Protein AF-A0A6B2VBV1-F1 (afdb_monomer_lite)

Radius of gyration: 21.5 Å; chains: 1; bounding box: 61×55×39 Å

Structure (mmCIF, N/CA/C/O backbone):
data_AF-A0A6B2VBV1-F1
#
_entry.id   AF-A0A6B2VBV1-F1
#
loop_
_atom_site.group_PDB
_atom_site.id
_atom_site.type_symbol
_atom_site.label_atom_id
_atom_site.label_alt_id
_atom_site.label_comp_id
_atom_site.label_asym_id
_atom_site.label_entity_id
_atom_site.label_seq_id
_atom_site.pdbx_PDB_ins_code
_atom_site.Cartn_x
_atom_site.Cartn_y
_atom_site.Cartn_z
_atom_site.occupancy
_atom_site.B_iso_or_equiv
_atom_site.auth_seq_id
_atom_site.auth_comp_id
_atom_site.auth_asym_id
_atom_site.auth_atom_id
_atom_site.pdbx_PDB_model_num
ATOM 1 N N . MET A 1 1 ? 7.101 39.657 -2.052 1.00 45.97 1 MET A N 1
ATOM 2 C CA . MET A 1 1 ? 7.057 38.482 -2.952 1.00 45.97 1 MET A CA 1
ATOM 3 C C . MET A 1 1 ? 5.683 37.836 -2.803 1.00 45.97 1 MET A C 1
ATOM 5 O O . MET A 1 1 ? 5.406 37.316 -1.735 1.00 45.97 1 MET A O 1
ATOM 9 N N . ASN A 1 2 ? 4.802 37.929 -3.803 1.00 46.38 2 ASN A N 1
ATOM 10 C CA . ASN A 1 2 ? 3.468 37.314 -3.752 1.00 46.38 2 ASN A CA 1
ATOM 11 C C . ASN A 1 2 ? 3.576 35.814 -4.057 1.00 46.38 2 ASN A C 1
ATOM 13 O O . ASN A 1 2 ? 3.925 35.439 -5.175 1.00 46.38 2 ASN A O 1
ATOM 17 N N . HIS A 1 3 ? 3.292 34.961 -3.075 1.00 57.97 3 HIS A N 1
ATOM 18 C CA . HIS A 1 3 ? 3.274 33.506 -3.235 1.00 57.97 3 HIS A CA 1
ATOM 19 C C . HIS A 1 3 ? 1.938 33.079 -3.857 1.00 57.97 3 HIS A C 1
ATOM 21 O O . HIS A 1 3 ? 1.064 32.535 -3.191 1.00 57.97 3 HIS A O 1
ATOM 27 N N . ASN A 1 4 ? 1.753 33.371 -5.145 1.00 50.94 4 ASN A N 1
ATOM 28 C CA . ASN A 1 4 ? 0.653 32.812 -5.924 1.00 50.94 4 ASN A CA 1
ATOM 29 C C . ASN A 1 4 ? 0.976 31.343 -6.209 1.00 50.94 4 ASN A C 1
ATOM 31 O O . ASN A 1 4 ? 1.492 31.021 -7.274 1.00 50.94 4 ASN A O 1
ATOM 35 N N . THR A 1 5 ? 0.736 30.450 -5.249 1.00 59.72 5 THR A N 1
ATOM 36 C CA . THR A 1 5 ? 0.638 29.021 -5.549 1.00 59.72 5 THR A CA 1
ATOM 37 C C . THR A 1 5 ? -0.630 28.853 -6.379 1.00 59.72 5 THR A C 1
ATOM 39 O O . THR A 1 5 ? -1.715 29.048 -5.828 1.00 59.72 5 THR A O 1
ATOM 42 N N . PRO A 1 6 ? -0.559 28.543 -7.688 1.00 50.03 6 PRO A N 1
ATOM 43 C CA . PRO A 1 6 ? -1.769 28.256 -8.430 1.00 50.03 6 PRO A CA 1
ATOM 44 C C . PRO A 1 6 ? -2.354 26.973 -7.842 1.00 50.03 6 PRO A C 1
ATOM 46 O O . PRO A 1 6 ? -1.853 25.873 -8.074 1.00 50.03 6 PRO A O 1
ATOM 49 N N . LEU A 1 7 ? -3.415 27.116 -7.049 1.00 56.72 7 LEU A N 1
ATOM 50 C CA . LEU A 1 7 ? -4.315 26.029 -6.692 1.00 56.72 7 LEU A CA 1
ATOM 51 C C . LEU A 1 7 ? -5.121 25.679 -7.946 1.00 56.72 7 LEU A C 1
ATOM 53 O O . LEU A 1 7 ? -6.330 25.879 -7.997 1.00 56.72 7 LEU A O 1
ATOM 57 N N . SER A 1 8 ? -4.447 25.207 -8.996 1.00 58.84 8 SER A N 1
ATOM 58 C CA . SER A 1 8 ? -5.138 24.555 -10.098 1.00 58.84 8 SER A CA 1
ATOM 59 C C . SER A 1 8 ? -5.852 23.352 -9.482 1.00 58.84 8 SER A C 1
ATOM 61 O O . SER A 1 8 ? -5.167 22.499 -8.903 1.00 58.84 8 SER A O 1
ATOM 63 N N . PRO A 1 9 ? -7.195 23.286 -9.525 1.00 61.97 9 PRO A N 1
ATOM 64 C CA . PRO A 1 9 ? -7.931 22.187 -8.928 1.00 61.97 9 PRO A CA 1
ATOM 65 C C . PRO A 1 9 ? -7.486 20.913 -9.635 1.00 61.97 9 PRO A C 1
ATOM 67 O O . PRO A 1 9 ? -7.787 20.695 -10.809 1.00 61.97 9 PRO A O 1
ATOM 70 N N . ARG A 1 10 ? -6.691 20.095 -8.938 1.00 64.62 10 ARG A N 1
ATOM 71 C CA . ARG A 1 10 ? -6.306 18.790 -9.460 1.00 64.62 10 ARG A CA 1
ATOM 72 C C . ARG A 1 10 ? -7.599 18.013 -9.694 1.00 64.62 10 ARG A C 1
ATOM 74 O O . ARG A 1 10 ? -8.428 17.955 -8.782 1.00 64.62 10 ARG A O 1
ATOM 81 N N . PRO A 1 11 ? -7.804 17.450 -10.891 1.00 71.12 11 PRO A N 1
ATOM 82 C CA . PRO A 1 11 ? -9.012 16.697 -11.160 1.00 71.12 11 PRO A CA 1
ATOM 83 C C . PRO A 1 11 ? -9.105 15.530 -10.170 1.00 71.12 11 PRO A C 1
ATOM 85 O O . PRO A 1 11 ? -8.124 14.826 -9.923 1.00 71.12 11 PRO A O 1
ATOM 88 N N . LEU A 1 12 ? -10.299 15.319 -9.609 1.00 68.81 12 LEU A N 1
ATOM 89 C CA . LEU A 1 12 ? -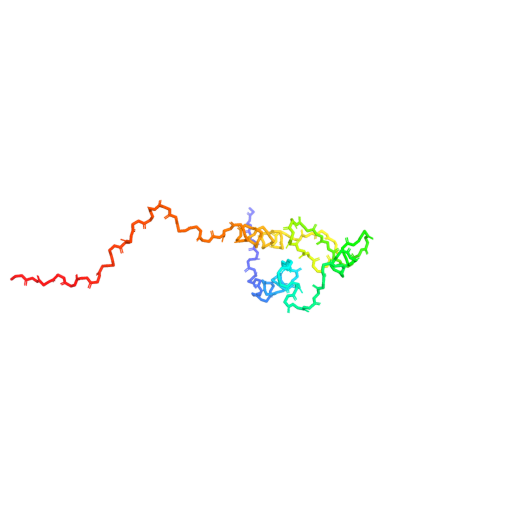10.564 14.262 -8.622 1.00 68.81 12 LEU A CA 1
ATOM 90 C C . LEU A 1 12 ? -10.305 12.849 -9.175 1.00 68.81 12 LEU A C 1
ATOM 92 O O . LEU A 1 12 ? -10.218 11.893 -8.408 1.00 68.81 12 LEU A O 1
ATOM 96 N N . SER A 1 13 ? -10.140 12.710 -10.495 1.00 71.12 13 SER A N 1
ATOM 97 C CA . SER A 1 13 ? -9.686 11.479 -11.145 1.00 71.12 13 SER A CA 1
ATOM 98 C C . SER A 1 13 ?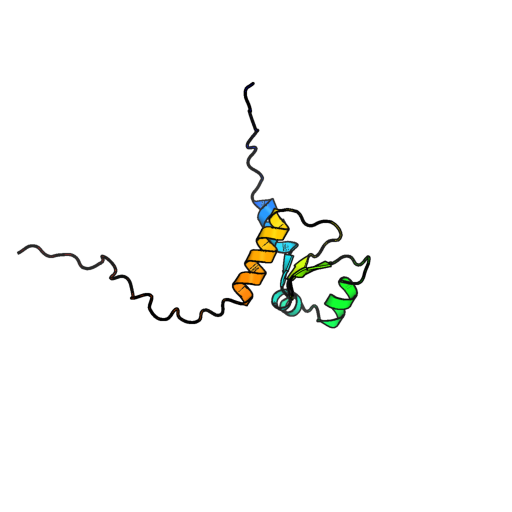 -8.368 10.963 -10.568 1.00 71.12 13 SER A C 1
ATOM 100 O O . SER A 1 13 ? -8.211 9.752 -10.455 1.00 71.12 13 SER A O 1
ATOM 102 N N . HIS A 1 14 ? -7.478 11.857 -10.120 1.00 71.62 14 HIS A N 1
ATOM 103 C CA . HIS A 1 14 ? -6.214 11.476 -9.494 1.00 71.62 14 HIS A CA 1
ATOM 104 C C . HIS A 1 14 ? -6.434 10.619 -8.234 1.00 71.62 14 HIS A C 1
ATOM 106 O O . HIS A 1 14 ? -5.788 9.588 -8.084 1.00 71.62 14 HIS A O 1
ATOM 112 N N . LEU A 1 15 ? -7.429 10.956 -7.400 1.00 71.56 15 LEU A N 1
ATOM 113 C CA . LEU A 1 15 ? -7.784 10.158 -6.216 1.00 71.56 15 LEU A CA 1
ATOM 114 C C . LEU A 1 15 ? -8.259 8.755 -6.618 1.00 71.56 15 LEU A C 1
ATOM 116 O O . LEU A 1 15 ? -7.886 7.754 -6.009 1.00 71.56 15 LEU A O 1
ATOM 120 N N . ALA A 1 16 ? -9.065 8.663 -7.681 1.00 72.31 16 ALA A N 1
ATOM 121 C CA . ALA A 1 16 ? -9.554 7.384 -8.187 1.00 72.31 16 ALA A CA 1
ATOM 122 C C . ALA A 1 16 ? -8.430 6.523 -8.784 1.00 72.31 16 ALA A C 1
ATOM 124 O O . ALA A 1 16 ? -8.500 5.297 -8.707 1.00 72.31 16 ALA A O 1
ATOM 125 N N . GLU A 1 17 ? -7.412 7.135 -9.388 1.00 75.88 17 GLU A N 1
ATOM 126 C CA . GLU A 1 17 ? -6.213 6.433 -9.846 1.00 75.88 17 GLU A CA 1
ATOM 127 C C . GLU A 1 17 ? -5.376 5.938 -8.667 1.00 75.88 17 GLU A C 1
ATOM 129 O O . GLU A 1 17 ? -4.983 4.773 -8.664 1.00 75.88 17 GLU A O 1
ATOM 134 N N . THR A 1 18 ? -5.180 6.763 -7.636 1.00 74.50 18 THR A N 1
ATOM 135 C CA . THR A 1 18 ? -4.500 6.365 -6.395 1.00 74.50 18 THR A CA 1
ATOM 136 C C . THR A 1 18 ? -5.186 5.159 -5.757 1.00 74.50 18 THR A C 1
ATOM 138 O O . THR A 1 18 ? -4.533 4.164 -5.450 1.00 74.50 18 THR A O 1
ATOM 141 N N . HIS A 1 19 ? -6.518 5.180 -5.653 1.00 73.75 19 HIS A N 1
ATOM 142 C CA . HIS A 1 19 ? -7.297 4.064 -5.102 1.00 73.75 19 HIS A CA 1
ATOM 143 C C . HIS A 1 19 ? -7.179 2.777 -5.937 1.00 73.75 19 HIS A C 1
ATOM 145 O O . HIS A 1 19 ? -7.340 1.684 -5.406 1.00 73.75 19 HIS A O 1
ATOM 151 N N . ARG A 1 20 ? -6.904 2.881 -7.244 1.00 79.19 20 ARG A N 1
ATOM 152 C CA . ARG A 1 20 ? -6.673 1.713 -8.115 1.00 79.19 20 ARG A CA 1
ATOM 153 C C . ARG A 1 20 ? -5.245 1.180 -8.024 1.00 79.19 20 ARG A C 1
ATOM 155 O O . ARG A 1 20 ? -5.015 0.025 -8.370 1.00 79.19 20 ARG A O 1
ATOM 162 N N . ARG A 1 21 ? -4.290 2.012 -7.602 1.00 87.75 21 ARG A N 1
ATOM 163 C CA . ARG A 1 21 ? -2.862 1.671 -7.522 1.00 87.75 21 ARG A CA 1
ATOM 164 C C . ARG A 1 21 ? -2.459 1.078 -6.180 1.00 87.75 21 ARG A C 1
ATOM 166 O O . ARG A 1 21 ? -1.426 0.417 -6.124 1.00 87.75 21 ARG A O 1
ATOM 173 N N . VAL A 1 22 ? -3.251 1.272 -5.128 1.00 92.25 22 VAL A N 1
ATOM 174 C CA . VAL A 1 22 ? -3.022 0.649 -3.822 1.00 92.25 22 VAL A CA 1
ATOM 175 C C . VAL A 1 22 ? -4.128 -0.365 -3.536 1.00 92.25 22 VAL A C 1
ATOM 177 O O . VAL A 1 22 ? -5.299 -0.004 -3.524 1.00 92.25 22 VAL A O 1
ATOM 180 N N . LEU A 1 23 ? -3.775 -1.622 -3.258 1.00 92.31 23 LEU A N 1
ATOM 181 C CA . LEU A 1 23 ? -4.739 -2.674 -2.915 1.00 92.31 23 LEU A CA 1
ATOM 182 C C . LEU A 1 23 ? -4.316 -3.461 -1.674 1.00 92.31 23 LEU A C 1
ATOM 184 O O . LEU A 1 23 ? -3.135 -3.692 -1.417 1.00 92.31 23 LEU A O 1
ATOM 188 N N . THR A 1 24 ? -5.301 -3.932 -0.916 1.00 92.56 24 THR A N 1
ATOM 189 C CA . THR A 1 24 ? -5.099 -4.866 0.199 1.00 92.56 24 THR A CA 1
ATOM 190 C C . THR A 1 24 ? -5.021 -6.318 -0.278 1.00 92.56 24 THR A C 1
ATOM 192 O O . THR A 1 24 ? -5.539 -6.669 -1.338 1.00 92.56 24 THR A O 1
ATOM 195 N N . THR A 1 25 ? -4.468 -7.218 0.544 1.00 91.75 25 THR A N 1
ATOM 196 C CA . THR A 1 25 ? -4.510 -8.673 0.283 1.00 91.75 25 THR A CA 1
ATOM 197 C C . THR A 1 25 ? -5.937 -9.190 0.069 1.00 91.75 25 THR A C 1
ATOM 199 O O . THR A 1 25 ? -6.143 -10.130 -0.694 1.00 91.75 25 THR A O 1
ATOM 202 N N . ALA A 1 26 ? -6.927 -8.629 0.771 1.00 89.75 26 ALA A N 1
ATOM 203 C CA . ALA A 1 26 ? -8.324 -9.037 0.634 1.00 89.75 26 ALA A CA 1
ATOM 204 C C . ALA A 1 26 ? -8.891 -8.627 -0.731 1.00 89.75 26 ALA A C 1
ATOM 206 O O . ALA A 1 26 ? -9.511 -9.448 -1.400 1.00 89.75 26 ALA A O 1
ATOM 207 N N . GLN A 1 27 ? -8.610 -7.397 -1.171 1.00 91.06 27 GLN A N 1
ATOM 208 C CA . GLN A 1 27 ? -8.996 -6.925 -2.502 1.00 91.06 27 GLN A CA 1
ATOM 209 C C . GLN A 1 27 ? -8.289 -7.717 -3.603 1.00 91.06 27 GLN A C 1
ATOM 211 O O . GLN A 1 27 ? -8.947 -8.174 -4.528 1.00 91.06 27 GLN A O 1
ATOM 216 N N . LEU A 1 28 ? -6.980 -7.961 -3.481 1.00 92.38 28 LEU A N 1
ATOM 217 C CA . LEU A 1 28 ? -6.235 -8.790 -4.437 1.00 92.38 28 LEU A CA 1
ATOM 218 C C . LEU A 1 28 ? -6.850 -10.188 -4.577 1.00 92.38 28 LEU A C 1
ATOM 220 O O . LEU A 1 28 ? -7.093 -10.637 -5.694 1.00 92.38 28 LEU A O 1
ATOM 224 N N . ARG A 1 29 ? -7.202 -10.831 -3.456 1.00 91.12 29 ARG A N 1
ATOM 225 C CA . ARG A 1 29 ? -7.900 -12.124 -3.470 1.00 91.12 29 ARG A CA 1
ATOM 226 C C . ARG A 1 29 ? -9.292 -12.046 -4.096 1.00 91.12 29 ARG A C 1
ATOM 228 O O . ARG A 1 29 ? -9.656 -12.948 -4.839 1.00 91.12 29 ARG A O 1
ATOM 235 N N . ALA A 1 30 ? -10.049 -10.980 -3.839 1.00 90.75 30 ALA A N 1
ATOM 236 C CA . ALA A 1 30 ? -11.346 -10.755 -4.482 1.00 90.75 30 ALA A CA 1
ATOM 237 C C . ALA A 1 30 ? -11.216 -10.549 -6.004 1.00 90.75 30 ALA A C 1
ATOM 239 O O . ALA A 1 30 ? -12.107 -10.933 -6.754 1.00 90.75 30 ALA A O 1
ATOM 240 N N . HIS A 1 31 ? -10.083 -10.011 -6.462 1.00 90.06 31 HIS A N 1
ATOM 241 C CA . HIS A 1 31 ? -9.713 -9.924 -7.876 1.00 90.06 31 HIS A CA 1
ATOM 242 C C . HIS A 1 31 ? -9.113 -11.225 -8.443 1.00 90.06 31 HIS A C 1
ATOM 244 O O . HIS A 1 31 ? -8.669 -11.236 -9.588 1.00 90.06 31 HIS A O 1
ATOM 250 N N . GLY A 1 32 ? -9.092 -12.317 -7.671 1.00 92.06 32 GLY A N 1
ATOM 251 C CA . GLY A 1 32 ? -8.574 -13.617 -8.102 1.00 92.06 32 GLY A CA 1
ATOM 252 C C . GLY A 1 32 ? -7.052 -13.753 -8.043 1.00 92.06 32 GLY A C 1
ATOM 253 O O . GLY A 1 32 ? -6.530 -14.781 -8.457 1.00 92.06 32 GLY A O 1
ATOM 254 N N . VAL A 1 33 ? -6.334 -12.760 -7.511 1.00 92.06 33 VAL A N 1
ATOM 255 C CA . VAL A 1 33 ? -4.876 -12.818 -7.364 1.00 92.06 33 VAL A CA 1
ATOM 256 C C . VAL A 1 33 ? -4.533 -13.595 -6.097 1.00 92.06 33 VAL A C 1
ATOM 258 O O . VAL A 1 33 ? -4.871 -13.192 -4.977 1.00 92.06 33 VAL A O 1
ATOM 261 N N . SER A 1 34 ? -3.850 -14.724 -6.265 1.00 91.81 34 SER A N 1
ATOM 262 C CA . SER A 1 34 ? -3.421 -15.561 -5.148 1.00 91.81 34 SER A CA 1
ATOM 263 C C . SER A 1 34 ? -2.277 -14.924 -4.346 1.00 91.81 34 SER A C 1
ATOM 265 O O . SER A 1 34 ? -1.581 -14.005 -4.791 1.00 91.81 34 SER A O 1
ATOM 267 N N . ALA A 1 35 ? -2.044 -15.432 -3.132 1.00 87.88 35 ALA A N 1
ATOM 268 C CA . ALA A 1 35 ? -0.905 -15.001 -2.319 1.00 87.88 35 ALA A CA 1
ATOM 269 C C . ALA A 1 35 ? 0.435 -15.305 -3.011 1.00 87.88 35 ALA A C 1
ATOM 271 O O . ALA A 1 35 ? 1.329 -14.465 -2.989 1.00 87.88 35 ALA A O 1
ATOM 272 N N . ALA A 1 36 ? 0.544 -16.458 -3.682 1.00 90.50 36 ALA A N 1
ATOM 273 C CA . ALA A 1 36 ? 1.737 -16.841 -4.433 1.00 90.50 36 ALA A CA 1
ATOM 274 C C . ALA A 1 36 ? 2.011 -15.878 -5.599 1.00 90.50 36 ALA A C 1
ATOM 276 O O . ALA A 1 36 ? 3.133 -15.397 -5.741 1.00 90.50 36 ALA A O 1
ATOM 277 N N . GLU A 1 37 ? 0.984 -15.520 -6.378 1.00 91.44 37 GLU A N 1
ATOM 278 C CA . GLU A 1 37 ? 1.111 -14.526 -7.453 1.00 91.44 37 GLU A CA 1
ATOM 279 C C . GLU A 1 37 ? 1.459 -13.136 -6.925 1.00 91.44 37 GLU A C 1
ATOM 281 O O . GLU A 1 37 ? 2.237 -12.414 -7.545 1.00 91.44 37 GLU A O 1
ATOM 286 N N . THR A 1 38 ? 0.908 -12.759 -5.771 1.00 90.88 38 THR A N 1
ATOM 287 C CA . THR A 1 38 ? 1.251 -11.490 -5.121 1.00 90.88 38 THR A CA 1
ATOM 288 C C . THR A 1 38 ? 2.733 -11.476 -4.743 1.00 90.88 38 THR A C 1
ATOM 290 O O . THR A 1 38 ? 3.438 -10.527 -5.072 1.00 90.88 38 THR A O 1
ATOM 293 N N . THR A 1 39 ? 3.235 -12.543 -4.112 1.00 89.19 39 THR A N 1
ATOM 294 C CA . THR A 1 39 ? 4.655 -12.677 -3.759 1.00 89.19 39 THR A CA 1
ATOM 295 C C . THR A 1 39 ? 5.555 -12.679 -4.993 1.00 89.19 39 THR A C 1
ATOM 297 O O . THR A 1 39 ? 6.590 -12.021 -4.971 1.00 89.19 39 THR A O 1
ATOM 300 N N . GLU A 1 40 ? 5.163 -13.361 -6.071 1.00 90.81 40 GLU A N 1
ATOM 301 C CA . GLU A 1 40 ? 5.895 -13.369 -7.344 1.00 90.81 40 GLU A CA 1
ATOM 302 C C . GLU A 1 40 ? 6.000 -11.958 -7.939 1.00 90.81 40 GLU A C 1
ATOM 304 O O . GLU A 1 40 ? 7.090 -11.496 -8.271 1.00 90.81 40 GLU A O 1
ATOM 309 N N . ARG A 1 41 ? 4.880 -11.228 -8.000 1.00 89.19 41 ARG A N 1
ATOM 310 C CA . ARG A 1 4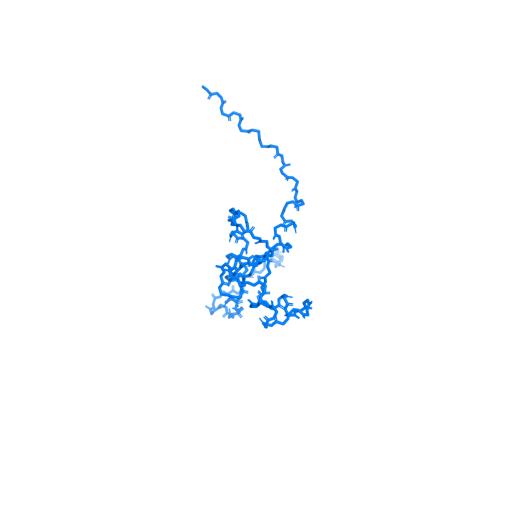1 ? 4.835 -9.855 -8.529 1.00 89.19 41 ARG A CA 1
ATOM 311 C C . ARG A 1 41 ? 5.573 -8.844 -7.651 1.00 89.19 41 ARG A C 1
ATOM 313 O O . ARG A 1 41 ? 6.020 -7.826 -8.173 1.00 89.19 41 ARG A O 1
ATOM 320 N N . CYS A 1 42 ? 5.704 -9.120 -6.352 1.00 90.50 42 CYS A N 1
ATOM 321 C CA . CYS A 1 42 ? 6.426 -8.290 -5.385 1.00 90.50 42 CYS A CA 1
ATOM 322 C C . CYS A 1 42 ? 7.919 -8.623 -5.239 1.00 90.50 42 CYS A C 1
ATOM 324 O O . CYS A 1 42 ? 8.579 -8.046 -4.372 1.00 90.50 42 CYS A O 1
ATOM 326 N N . ARG A 1 43 ? 8.468 -9.546 -6.040 1.00 86.06 43 ARG A N 1
ATOM 327 C CA . ARG A 1 43 ? 9.911 -9.837 -6.032 1.00 86.06 43 ARG A CA 1
ATOM 328 C C . ARG A 1 43 ? 10.737 -8.593 -6.371 1.00 86.06 43 ARG A C 1
ATOM 330 O O . ARG A 1 43 ? 10.240 -7.643 -6.968 1.00 86.06 43 ARG A O 1
ATOM 337 N N . ALA A 1 44 ? 12.017 -8.602 -5.998 1.00 77.00 44 ALA A N 1
ATOM 338 C CA . ALA A 1 44 ? 12.935 -7.509 -6.314 1.00 77.00 44 ALA A CA 1
ATOM 339 C C . ALA A 1 44 ? 12.971 -7.250 -7.833 1.00 77.00 44 ALA A C 1
ATOM 341 O O . ALA A 1 44 ? 13.232 -8.164 -8.612 1.00 77.00 44 ALA A O 1
ATOM 342 N N . GLY A 1 45 ? 12.679 -6.012 -8.246 1.00 77.44 45 GLY A N 1
ATOM 343 C CA . GLY A 1 45 ? 12.544 -5.634 -9.661 1.00 77.44 45 GLY A CA 1
ATOM 344 C C . GLY A 1 45 ? 11.187 -5.974 -10.294 1.00 77.44 45 GLY A C 1
ATOM 345 O O . GLY A 1 45 ? 10.989 -5.728 -11.482 1.00 77.44 45 GLY A O 1
ATOM 346 N N . GLY A 1 46 ? 10.254 -6.524 -9.517 1.00 85.00 46 GLY A N 1
ATOM 347 C CA . GLY A 1 46 ? 8.892 -6.810 -9.935 1.00 85.00 46 GLY A CA 1
ATOM 348 C C . GLY A 1 46 ? 8.053 -5.544 -10.136 1.00 85.00 46 GLY A C 1
ATOM 349 O O . GLY A 1 46 ? 8.404 -4.459 -9.662 1.00 85.00 46 GLY A O 1
ATOM 350 N N . PRO A 1 47 ? 6.920 -5.663 -10.846 1.00 90.12 47 PRO A N 1
ATOM 351 C CA . PRO A 1 47 ? 6.056 -4.526 -11.135 1.00 90.12 47 PRO A CA 1
ATOM 352 C C . PRO A 1 47 ? 5.337 -3.997 -9.893 1.00 90.12 47 PRO A C 1
ATOM 354 O O . PRO A 1 47 ? 4.795 -2.897 -9.950 1.00 90.12 47 PRO A O 1
ATOM 357 N N . TRP A 1 48 ? 5.266 -4.772 -8.807 1.00 93.75 48 TRP A N 1
ATOM 358 C CA . TRP A 1 48 ? 4.544 -4.418 -7.588 1.00 93.75 48 TRP A CA 1
ATOM 359 C C . TRP A 1 48 ? 5.494 -4.359 -6.400 1.00 93.75 48 TRP A C 1
ATOM 361 O O . TRP A 1 48 ? 6.526 -5.022 -6.373 1.00 93.75 48 TRP A O 1
ATOM 371 N N . GLN A 1 49 ? 5.106 -3.618 -5.368 1.00 91.94 49 GLN A N 1
ATOM 372 C CA . GLN A 1 49 ? 5.862 -3.549 -4.122 1.00 91.94 49 GLN A CA 1
ATOM 373 C C . GLN A 1 49 ? 4.937 -3.640 -2.912 1.00 91.94 49 GLN A C 1
ATOM 375 O O . GLN A 1 49 ? 3.831 -3.095 -2.899 1.00 91.94 49 GLN A O 1
ATOM 380 N N . GLN A 1 50 ? 5.397 -4.331 -1.873 1.00 92.69 50 GLN A N 1
ATOM 381 C CA . GLN A 1 50 ? 4.704 -4.363 -0.595 1.00 92.69 50 GLN A CA 1
ATOM 382 C C . GLN A 1 50 ? 5.096 -3.129 0.223 1.00 92.69 50 GLN A C 1
ATOM 384 O O . GLN A 1 50 ? 6.257 -2.979 0.594 1.00 92.69 50 GLN A O 1
ATOM 389 N N . TYR A 1 51 ? 4.130 -2.252 0.507 1.00 91.25 51 TYR A N 1
ATOM 390 C CA . TYR A 1 51 ? 4.378 -1.017 1.260 1.00 91.25 51 TYR A CA 1
ATOM 391 C C . TYR A 1 51 ? 4.141 -1.193 2.764 1.00 91.25 51 TYR A C 1
ATOM 393 O O . TYR A 1 51 ? 4.936 -0.741 3.581 1.00 91.25 51 TYR A O 1
ATOM 401 N N . LEU A 1 52 ? 3.059 -1.886 3.132 1.00 92.00 52 LEU A N 1
ATOM 402 C CA . LEU A 1 52 ? 2.726 -2.245 4.514 1.00 92.00 52 LEU A CA 1
ATOM 403 C C . LEU A 1 52 ? 2.307 -3.722 4.575 1.00 92.00 52 LEU A C 1
ATOM 405 O O . LEU A 1 52 ? 2.013 -4.332 3.540 1.00 92.00 52 LEU A O 1
ATOM 409 N N . PRO A 1 53 ? 2.249 -4.345 5.764 1.00 91.25 53 PRO A N 1
ATOM 410 C CA . PRO A 1 53 ? 1.764 -5.713 5.888 1.00 91.25 53 PRO A CA 1
ATOM 411 C C . PRO A 1 53 ? 0.343 -5.857 5.320 1.00 91.25 53 PRO A C 1
ATOM 413 O O . PRO A 1 53 ? -0.630 -5.338 5.866 1.00 91.25 53 PRO A O 1
ATOM 416 N N . GLY A 1 54 ? 0.218 -6.587 4.210 1.00 91.12 54 GLY A N 1
ATOM 417 C CA . GLY A 1 54 ? -1.046 -6.812 3.506 1.00 91.12 54 GLY A CA 1
ATOM 418 C C . GLY A 1 54 ? -1.587 -5.632 2.691 1.00 91.12 54 GLY A C 1
ATOM 419 O O . GLY A 1 54 ? -2.757 -5.674 2.310 1.00 91.12 54 GLY A O 1
ATOM 420 N N . VAL A 1 55 ? -0.767 -4.611 2.418 1.00 93.94 55 VAL A N 1
ATOM 421 C CA . VAL A 1 55 ? -1.082 -3.509 1.497 1.00 93.94 55 VAL A CA 1
ATOM 422 C C . VAL A 1 55 ? 0.019 -3.391 0.447 1.00 93.94 55 VAL A C 1
ATOM 424 O O . VAL A 1 55 ? 1.205 -3.288 0.774 1.00 93.94 55 VAL A O 1
ATOM 427 N N . PHE A 1 56 ? -0.388 -3.391 -0.817 1.00 93.44 56 PHE A N 1
ATOM 428 C CA . PHE A 1 56 ? 0.489 -3.475 -1.977 1.00 93.44 56 PHE A CA 1
ATOM 429 C C . PHE A 1 56 ? 0.257 -2.303 -2.920 1.00 93.44 56 PHE A C 1
ATOM 431 O O . PHE A 1 56 ? -0.869 -1.832 -3.081 1.00 93.44 56 PHE A O 1
ATOM 438 N N . LEU A 1 57 ? 1.336 -1.870 -3.561 1.00 93.44 57 LEU A N 1
ATOM 439 C CA . LEU A 1 57 ? 1.332 -0.881 -4.627 1.00 93.44 57 LEU A CA 1
ATOM 440 C C . LEU A 1 57 ? 1.530 -1.602 -5.957 1.00 93.44 57 LEU A C 1
ATOM 442 O O . LEU A 1 57 ? 2.477 -2.375 -6.110 1.00 93.44 57 LEU A O 1
ATOM 446 N N . LEU A 1 58 ? 0.639 -1.348 -6.912 1.00 92.69 58 LEU A N 1
ATOM 447 C CA . LEU A 1 58 ? 0.594 -2.035 -8.205 1.00 92.69 58 LEU A CA 1
ATOM 448 C C . LEU A 1 58 ? 1.486 -1.383 -9.271 1.00 92.69 58 LEU A C 1
ATOM 450 O O . LEU A 1 58 ? 1.205 -1.484 -10.465 1.00 92.69 58 LEU A O 1
ATOM 454 N N . HIS A 1 59 ? 2.528 -0.676 -8.848 1.00 89.12 59 HIS A N 1
ATOM 455 C CA . HIS A 1 59 ? 3.494 -0.049 -9.735 1.00 89.12 59 HIS A CA 1
ATOM 456 C C . HIS A 1 59 ? 4.894 -0.088 -9.107 1.00 89.12 59 HIS A C 1
ATOM 458 O O . HIS A 1 59 ? 5.020 -0.097 -7.875 1.00 89.12 59 HIS A O 1
ATOM 464 N N . PRO A 1 60 ? 5.949 -0.076 -9.938 1.00 85.81 60 PRO A N 1
ATOM 465 C CA . PRO A 1 60 ? 7.307 0.071 -9.451 1.00 85.81 60 PRO A CA 1
ATOM 466 C C . PRO A 1 60 ? 7.590 1.536 -9.084 1.00 85.81 60 PRO A C 1
ATOM 468 O O . PRO A 1 60 ? 6.962 2.464 -9.604 1.00 85.81 60 PRO A O 1
ATOM 471 N N . GLY A 1 61 ? 8.581 1.750 -8.219 1.00 87.00 61 GLY A N 1
ATOM 472 C CA . GLY A 1 61 ? 9.119 3.076 -7.911 1.00 87.00 61 GLY A CA 1
ATOM 473 C C . GLY A 1 61 ? 8.610 3.702 -6.606 1.00 87.00 61 GLY A C 1
ATOM 474 O O . GLY A 1 61 ? 7.784 3.127 -5.894 1.00 87.00 61 GLY A O 1
ATOM 475 N N . PRO A 1 62 ? 9.143 4.882 -6.243 1.00 87.81 62 PRO A N 1
ATOM 476 C CA . PRO A 1 62 ? 8.858 5.506 -4.960 1.00 87.81 62 PRO A CA 1
ATOM 477 C C . PRO A 1 62 ? 7.376 5.905 -4.863 1.00 87.81 62 PRO A C 1
ATOM 479 O O . PRO A 1 62 ? 6.880 6.595 -5.754 1.00 87.81 62 PRO A O 1
ATOM 482 N N . PRO A 1 63 ? 6.670 5.536 -3.778 1.00 89.38 63 PRO A N 1
ATOM 483 C CA . PRO A 1 63 ? 5.279 5.925 -3.607 1.00 89.38 63 PRO A CA 1
ATOM 484 C C . PRO A 1 63 ? 5.160 7.427 -3.389 1.00 89.38 63 PRO A C 1
ATOM 486 O O . PRO A 1 63 ? 5.924 8.015 -2.605 1.00 89.38 63 PRO A O 1
ATOM 489 N N . THR A 1 64 ? 4.165 8.026 -4.031 1.00 90.19 64 THR A N 1
ATOM 490 C CA . THR A 1 64 ? 3.778 9.423 -3.825 1.00 90.19 64 THR A CA 1
ATOM 491 C C . THR A 1 64 ? 3.158 9.622 -2.439 1.00 90.19 64 THR A C 1
ATOM 493 O O . THR A 1 64 ? 2.686 8.677 -1.808 1.00 90.19 64 THR A O 1
ATOM 496 N N . SER A 1 65 ? 3.136 10.859 -1.934 1.00 87.88 65 SER A N 1
ATOM 497 C CA . SER A 1 65 ? 2.557 11.159 -0.614 1.00 87.88 65 SER A CA 1
ATOM 498 C C . SER A 1 65 ? 1.086 10.741 -0.489 1.00 87.88 65 SER A C 1
ATOM 500 O O . SER A 1 65 ? 0.657 10.343 0.591 1.00 87.88 65 SER A O 1
ATOM 502 N N . GLU A 1 66 ? 0.326 10.795 -1.585 1.00 89.06 66 GLU A N 1
ATOM 503 C CA . GLU A 1 66 ? -1.087 10.408 -1.616 1.00 89.06 66 GLU A CA 1
ATOM 504 C C . GLU A 1 66 ? -1.265 8.888 -1.529 1.00 89.06 66 GLU A C 1
ATOM 506 O O . GLU A 1 66 ? -2.047 8.405 -0.712 1.00 89.06 66 GLU A O 1
ATOM 511 N N . GLU A 1 67 ? -0.474 8.124 -2.289 1.00 92.06 67 GLU A N 1
ATOM 512 C CA . GLU A 1 67 ? -0.451 6.658 -2.214 1.00 92.06 67 GLU A CA 1
ATOM 513 C C . GLU A 1 67 ? -0.035 6.183 -0.818 1.00 92.06 67 GLU A C 1
ATOM 515 O O . GLU A 1 67 ? -0.637 5.255 -0.279 1.00 92.06 67 GLU A O 1
ATOM 520 N N . ARG A 1 68 ? 0.941 6.855 -0.190 1.00 92.25 68 ARG A N 1
ATOM 521 C CA . ARG A 1 68 ? 1.341 6.575 1.200 1.00 92.25 68 ARG A CA 1
ATOM 522 C C . ARG A 1 68 ? 0.190 6.814 2.170 1.00 92.25 68 ARG A C 1
ATOM 524 O O . ARG A 1 68 ? -0.096 5.942 2.985 1.00 92.25 68 ARG A O 1
ATOM 531 N N . LEU A 1 69 ? -0.478 7.968 2.077 1.00 91.38 69 LEU A N 1
ATOM 532 C CA . LEU A 1 69 ? -1.622 8.292 2.929 1.00 91.38 69 LEU A CA 1
ATOM 533 C C . LEU A 1 69 ? -2.735 7.253 2.764 1.00 91.38 69 LEU A C 1
ATOM 535 O O . LEU A 1 69 ? -3.229 6.717 3.752 1.00 91.38 69 LEU A O 1
ATOM 539 N N . HIS A 1 70 ? -3.092 6.926 1.525 1.00 91.44 70 HIS A N 1
ATOM 540 C CA . HIS A 1 70 ? -4.141 5.955 1.243 1.00 91.44 70 HIS A CA 1
ATOM 541 C C . HIS A 1 70 ? -3.775 4.549 1.744 1.00 91.44 70 HIS A C 1
ATOM 543 O O . HIS A 1 70 ? -4.591 3.890 2.389 1.00 91.44 70 HIS A O 1
ATOM 549 N N . ALA A 1 71 ? -2.532 4.107 1.534 1.00 91.88 71 ALA A N 1
ATOM 550 C CA . ALA A 1 71 ? -2.050 2.826 2.038 1.00 91.88 71 ALA A CA 1
ATOM 551 C C . ALA A 1 71 ? -2.102 2.744 3.570 1.00 91.88 71 ALA A C 1
ATOM 553 O O . ALA A 1 71 ? -2.522 1.722 4.114 1.00 91.88 71 ALA A O 1
ATOM 554 N N . VAL A 1 72 ? -1.721 3.823 4.264 1.00 92.88 72 VAL A N 1
ATOM 555 C CA . VAL A 1 72 ? -1.804 3.916 5.729 1.00 92.88 72 VAL A CA 1
ATOM 556 C C . VAL A 1 72 ? -3.255 3.865 6.198 1.00 92.88 72 VAL A C 1
ATOM 558 O O . VAL A 1 72 ? -3.555 3.122 7.129 1.00 92.88 72 VAL A O 1
ATOM 561 N N . LEU A 1 73 ? -4.167 4.590 5.543 1.00 91.12 73 LEU A N 1
ATOM 562 C CA . LEU A 1 73 ? -5.592 4.554 5.881 1.00 91.12 73 LEU A CA 1
ATOM 563 C C . LEU A 1 73 ? -6.174 3.145 5.711 1.00 91.12 73 LEU A C 1
ATOM 565 O O . LEU A 1 73 ? -6.829 2.650 6.625 1.00 91.12 73 LEU A O 1
ATOM 569 N N . MET A 1 74 ? -5.883 2.461 4.600 1.00 89.75 74 MET A N 1
ATOM 570 C CA . MET A 1 74 ? -6.321 1.074 4.388 1.00 89.75 74 MET A CA 1
ATOM 571 C C . MET A 1 74 ? -5.719 0.095 5.400 1.00 89.75 74 MET A C 1
ATOM 573 O O . MET A 1 74 ? -6.382 -0.841 5.846 1.00 89.75 74 MET A O 1
ATOM 577 N N . TYR A 1 75 ? -4.454 0.293 5.771 1.00 89.94 75 TYR A N 1
ATOM 578 C CA . TYR A 1 75 ? -3.810 -0.531 6.786 1.00 89.94 75 TYR A CA 1
ATOM 579 C C . TYR A 1 75 ? -4.430 -0.317 8.174 1.00 89.94 75 TYR A C 1
ATOM 581 O O . TYR A 1 75 ? -4.665 -1.282 8.900 1.00 89.94 75 TYR A O 1
ATOM 589 N N . ALA A 1 76 ? -4.740 0.931 8.530 1.00 89.31 76 ALA A N 1
ATOM 590 C CA . ALA A 1 76 ? -5.367 1.271 9.801 1.00 89.31 76 ALA A CA 1
ATOM 591 C C . ALA A 1 76 ? -6.793 0.705 9.905 1.00 89.31 76 ALA A C 1
ATOM 593 O O . ALA A 1 76 ? -7.148 0.123 10.929 1.00 89.31 76 ALA A O 1
ATOM 594 N N . THR A 1 77 ? -7.589 0.794 8.834 1.00 83.31 77 THR A N 1
ATOM 595 C CA . THR A 1 77 ? -8.982 0.310 8.841 1.00 83.31 77 THR A CA 1
ATOM 596 C C . THR A 1 77 ? -9.079 -1.214 8.909 1.00 83.31 77 THR A C 1
ATOM 598 O O . THR A 1 77 ? -10.028 -1.740 9.479 1.00 83.31 77 THR A O 1
ATOM 601 N N . ARG A 1 78 ? -8.073 -1.940 8.403 1.00 74.50 78 ARG A N 1
ATOM 602 C CA . ARG A 1 78 ? -7.958 -3.402 8.537 1.00 74.50 78 ARG A CA 1
ATOM 603 C C . ARG A 1 78 ? -7.907 -3.868 9.998 1.00 74.50 78 ARG A C 1
ATOM 605 O O . ARG A 1 78 ? -8.404 -4.951 10.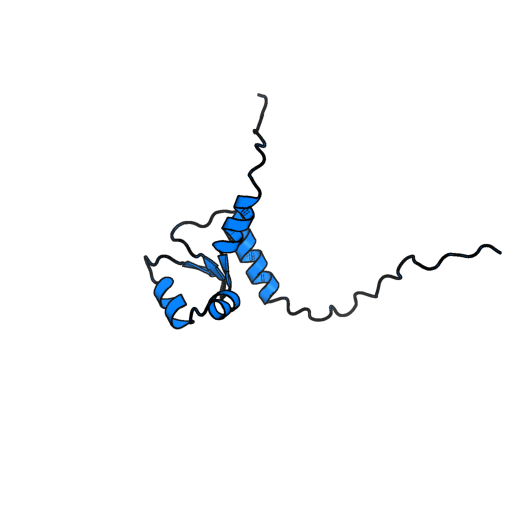300 1.00 74.50 78 ARG A O 1
ATOM 612 N N . GLY A 1 79 ? -7.232 -3.111 10.864 1.00 62.88 79 GLY A N 1
ATOM 613 C CA . GLY A 1 79 ? -7.117 -3.406 12.297 1.00 62.88 79 GLY A CA 1
ATOM 614 C C . GLY A 1 79 ? -8.308 -2.895 13.103 1.00 62.88 79 GLY A C 1
ATOM 615 O O . GLY A 1 79 ? -8.581 -3.399 14.188 1.00 62.88 79 GLY A O 1
ATOM 616 N N . SER A 1 80 ? -9.047 -1.934 12.549 1.00 57.12 80 SER A N 1
ATOM 617 C CA . SER A 1 80 ? -10.362 -1.542 13.032 1.00 57.12 80 SER A CA 1
ATOM 618 C C . SER A 1 80 ? -11.390 -2.598 12.633 1.00 57.12 80 SER A C 1
ATOM 620 O O . SER A 1 80 ? -12.288 -2.354 11.830 1.00 57.12 80 SER A O 1
ATOM 622 N N . THR A 1 81 ? -11.337 -3.773 13.263 1.00 52.72 81 THR A N 1
ATOM 623 C CA . THR A 1 81 ? -12.623 -4.369 13.622 1.00 52.72 81 THR A CA 1
ATOM 624 C C . THR A 1 81 ? -13.376 -3.267 14.370 1.00 52.72 81 THR A C 1
ATOM 626 O O . THR A 1 81 ? -12.782 -2.624 15.244 1.00 52.72 81 THR A O 1
ATOM 629 N N . PRO A 1 82 ? -14.636 -2.957 14.025 1.00 51.94 82 PRO A N 1
ATOM 630 C CA . PRO A 1 82 ? -15.465 -2.174 14.913 1.00 51.94 82 PRO A CA 1
ATOM 631 C C . PRO A 1 82 ? -15.667 -3.042 16.154 1.00 51.94 82 PRO A C 1
ATOM 633 O O . PRO A 1 82 ? -16.665 -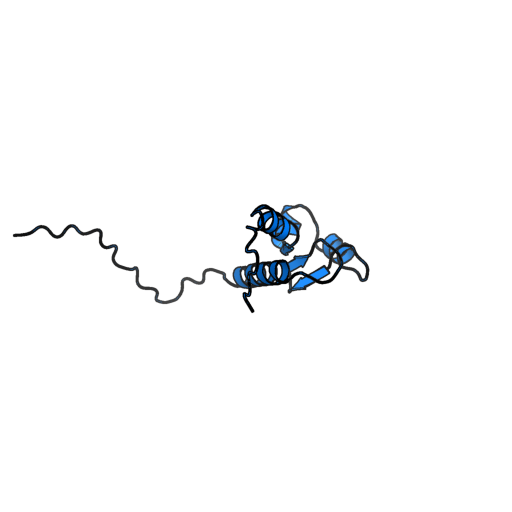3.738 16.297 1.00 51.94 82 PRO A O 1
ATOM 636 N N . GLN A 1 83 ? -14.674 -3.057 17.041 1.00 51.38 83 GLN A N 1
ATOM 637 C CA . GLN A 1 83 ? -14.918 -3.312 18.437 1.00 51.38 83 GLN A CA 1
ATOM 638 C C . GLN A 1 83 ? -15.949 -2.243 18.792 1.00 51.38 83 GLN A C 1
ATOM 640 O O . GLN A 1 83 ? -15.637 -1.059 18.612 1.00 51.38 83 GLN A O 1
ATOM 645 N N . PRO A 1 84 ? -17.184 -2.605 19.182 1.00 53.59 84 PRO A N 1
ATOM 646 C CA . PRO A 1 84 ? -18.102 -1.617 19.714 1.00 53.59 84 PRO A CA 1
ATOM 647 C C . PRO A 1 84 ? -17.323 -0.903 20.810 1.00 53.59 84 PRO A C 1
ATOM 649 O O . PRO A 1 84 ? -16.895 -1.538 21.775 1.00 53.59 84 PRO A O 1
ATOM 652 N N . ALA A 1 85 ? -17.010 0.373 20.581 1.00 57.59 85 ALA A N 1
ATOM 653 C CA . ALA A 1 85 ? -16.245 1.145 21.536 1.00 57.59 85 ALA A CA 1
ATOM 654 C C . ALA A 1 85 ? -17.002 1.029 22.865 1.00 57.59 85 ALA A C 1
ATOM 656 O O . ALA A 1 85 ? -18.198 1.348 22.890 1.00 57.59 85 ALA A O 1
ATOM 657 N N . PRO A 1 86 ? -16.382 0.502 23.936 1.00 58.59 86 PRO A N 1
ATOM 658 C CA . PRO A 1 86 ? -17.055 0.423 25.215 1.00 58.59 86 PRO A CA 1
ATOM 659 C C . PRO A 1 86 ? -17.330 1.860 25.663 1.00 58.59 86 PRO A C 1
ATOM 661 O O . PRO A 1 86 ? -16.430 2.569 26.097 1.00 58.59 86 PRO A O 1
ATOM 664 N N . GLY A 1 87 ? -18.575 2.307 25.487 1.00 60.25 87 GLY A N 1
ATOM 665 C CA . GLY A 1 87 ? -19.059 3.564 26.044 1.00 60.25 87 GLY A CA 1
ATOM 666 C C . GLY A 1 87 ? -19.039 4.796 25.137 1.00 60.25 87 GLY A C 1
ATOM 667 O O . GLY A 1 87 ? -18.761 5.877 25.643 1.00 60.25 87 GLY A O 1
ATOM 668 N N . VAL A 1 88 ? -19.414 4.706 23.855 1.00 68.00 88 VAL A N 1
ATOM 669 C CA . VAL A 1 88 ? -20.090 5.866 23.230 1.00 68.00 88 VAL A CA 1
ATOM 670 C C . VAL A 1 88 ? -21.575 5.785 23.588 1.00 68.00 88 VAL A C 1
ATOM 672 O O . VAL A 1 88 ? -22.299 5.005 22.964 1.00 68.00 88 VAL A O 1
ATOM 675 N N . PRO A 1 89 ? -22.057 6.513 24.618 1.00 66.62 89 PRO A N 1
ATOM 676 C CA . PRO A 1 89 ? -23.484 6.596 24.878 1.00 66.62 89 PRO A CA 1
ATOM 677 C C . PRO A 1 89 ? -24.178 7.145 23.632 1.00 66.62 89 PRO A C 1
ATOM 679 O O . PRO A 1 89 ? -23.723 8.121 23.033 1.00 66.62 89 PRO A O 1
ATOM 682 N N . ALA A 1 90 ? -25.271 6.493 23.233 1.00 66.19 90 ALA A N 1
ATOM 683 C CA . ALA A 1 90 ? -26.097 6.952 22.130 1.00 66.19 90 ALA A CA 1
ATOM 684 C C . ALA A 1 90 ? -26.474 8.419 22.375 1.00 66.19 90 ALA A C 1
ATOM 686 O O . ALA A 1 90 ? -27.125 8.733 23.374 1.00 66.19 90 ALA A O 1
ATOM 687 N N . GLN A 1 91 ? -26.038 9.322 21.490 1.00 68.88 91 GLN A N 1
ATOM 688 C CA . GLN A 1 91 ? -26.449 10.718 21.581 1.00 68.88 91 GLN A CA 1
ATOM 689 C C . GLN A 1 91 ? -27.977 10.767 21.471 1.00 68.88 91 GLN A C 1
ATOM 691 O O . GLN A 1 91 ? -28.526 10.266 20.483 1.00 68.88 91 GLN A O 1
ATOM 696 N N . PRO A 1 92 ? -28.678 11.370 22.446 1.00 69.69 92 PRO A N 1
ATOM 697 C CA . PRO A 1 92 ? -30.105 11.595 22.333 1.00 69.69 92 PRO A CA 1
ATOM 698 C C . PRO A 1 92 ? -30.340 12.445 21.089 1.00 69.69 92 PRO A C 1
ATOM 700 O O . PRO A 1 92 ? -29.924 13.602 21.018 1.00 69.69 92 PRO A O 1
ATOM 703 N N . THR A 1 93 ? -30.958 11.858 20.065 1.00 63.53 93 THR A N 1
ATOM 704 C CA . THR A 1 93 ? -31.342 12.616 18.876 1.00 63.53 93 THR A CA 1
ATOM 705 C C . THR A 1 93 ? -32.263 13.748 19.328 1.00 63.53 93 THR A C 1
ATOM 707 O O . THR A 1 93 ? -33.205 13.505 20.085 1.00 63.53 93 THR A O 1
ATOM 710 N N . ALA A 1 94 ? -32.023 14.978 18.872 1.00 61.50 94 ALA A N 1
ATOM 711 C CA . ALA A 1 94 ? -32.808 16.169 19.216 1.00 61.50 94 ALA A CA 1
ATOM 712 C C . ALA A 1 94 ? -34.240 16.158 18.627 1.00 61.50 94 ALA A C 1
ATOM 714 O O . ALA A 1 94 ? -34.815 17.201 18.333 1.00 61.50 94 ALA A O 1
ATOM 715 N N . ARG A 1 95 ? -34.824 14.975 18.410 1.00 56.59 95 ARG A N 1
ATOM 716 C CA . ARG A 1 95 ? -36.085 14.774 17.696 1.00 56.59 95 ARG A CA 1
ATOM 717 C C . ARG A 1 95 ? -37.308 14.702 18.605 1.00 56.59 95 ARG A C 1
ATOM 719 O O . ARG A 1 95 ? -38.356 14.252 18.156 1.00 56.59 95 ARG A O 1
ATOM 726 N N . GLN A 1 96 ? -37.201 15.149 19.855 1.00 60.72 96 GLN A N 1
ATOM 727 C CA . GLN A 1 96 ? -38.363 15.276 20.728 1.00 60.72 96 GLN A CA 1
ATOM 728 C C . GLN A 1 96 ? -38.922 16.705 20.609 1.00 60.72 96 GLN A C 1
ATOM 730 O O . GLN A 1 96 ? -38.305 17.640 21.127 1.00 60.72 96 GLN A O 1
ATOM 735 N N . PRO A 1 97 ? -40.045 16.920 19.892 1.00 57.19 97 PRO A N 1
ATOM 736 C CA . PRO A 1 97 ? -40.685 18.225 19.854 1.00 57.19 97 PRO A CA 1
ATOM 737 C C . PRO A 1 97 ? -41.190 18.538 21.261 1.00 57.19 97 PRO A C 1
ATOM 739 O O . PRO A 1 97 ? -42.097 17.878 21.770 1.00 57.19 97 PRO A O 1
ATOM 742 N N . ARG A 1 98 ? -40.583 19.533 21.913 1.00 61.88 98 ARG A N 1
ATOM 743 C CA . ARG A 1 98 ? -41.114 20.063 23.169 1.00 61.88 98 ARG A CA 1
ATOM 744 C C . ARG A 1 98 ? -42.470 20.697 22.858 1.00 61.88 98 ARG A C 1
ATOM 746 O O . ARG A 1 98 ? -42.521 21.707 22.161 1.00 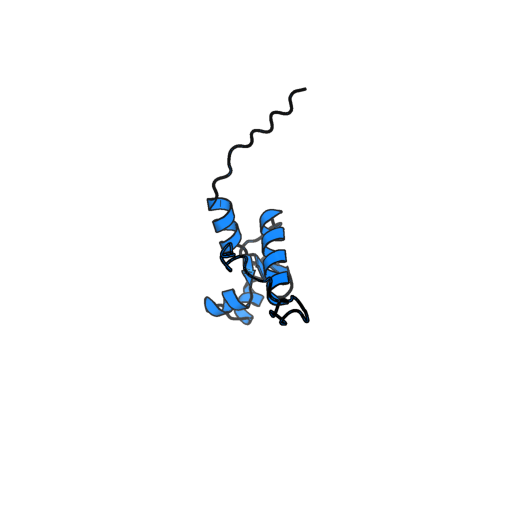61.88 98 ARG A O 1
ATOM 753 N N . ARG A 1 99 ? -43.561 20.096 23.337 1.00 55.59 99 ARG A N 1
ATOM 754 C CA . ARG A 1 99 ? -44.868 20.763 23.360 1.00 55.59 99 ARG A CA 1
ATOM 755 C C . ARG A 1 99 ? -44.858 21.815 24.477 1.00 55.59 99 ARG A C 1
ATOM 757 O O . ARG A 1 99 ? -44.492 21.456 25.596 1.00 55.59 99 ARG A O 1
ATOM 764 N N . PRO A 1 100 ? -45.222 23.077 24.198 1.00 68.31 100 PRO A N 1
ATOM 765 C CA . PRO A 1 100 ? -45.484 24.051 25.247 1.00 68.31 100 PRO A CA 1
ATOM 766 C C . PRO A 1 100 ? -46.813 23.730 25.950 1.00 68.31 100 PRO A C 1
ATOM 768 O O . PRO A 1 100 ? -47.712 23.149 25.334 1.00 68.31 100 PRO A O 1
ATOM 771 N N . ALA A 1 101 ? -46.866 24.062 27.241 1.00 64.38 101 ALA A N 1
ATOM 772 C CA . ALA A 1 101 ? -48.050 23.999 28.096 1.00 64.38 101 ALA A CA 1
ATOM 773 C C . ALA A 1 101 ? -48.997 25.176 27.830 1.00 64.38 101 ALA A C 1
ATOM 775 O O . ALA A 1 101 ? -48.489 26.242 27.409 1.00 64.38 101 ALA A O 1
#

Foldseek 3Di:
DDPCPPPPPDPCVVVVVLVVFKDFLVVCVVVVNDPVNVVVQCPDVHQKHDPDVRMIGRGDDDDDPSNVVVSVVVVVVVVPPVPVPPDPPDDDDPPDPDDDD

Sequence (101 aa):
MNHNTPLSPRPLSHLAETHRRVLTTAQLRAHGVSAAETTERCRAGGPWQQYLPGVFLLHPGPPTSEERLHAVLMYATRGSTPQPAPGVPAQPTARQPRRPA

pLDDT: mean 78.07, std 14.89, range [45.97, 93.94]

Secondary structure (DSSP, 8-state):
-----------THHHHHHHHHEEEHHHHHHTT--HHHHHHHTSTT-S-EEEETTEEESSSSPPPHHHHHHHHHHHHHHH------TT-PPP--S-------